Protein AF-0000000080190328 (afdb_homodimer)

Foldseek 3Di:
DDDDDDFAADDDQDPVRHGPDTDTDDDPVRQVVQVHDPPFDWDWDDDVPDIDIHGPPPPPPPPPD/DDDDDDFAADDDQDPVRHGPDTDTDDDPVRQVVQVHDPPFDWDWDDDDPDIDIHGPPPPPPPPPD

pLDDT: mean 87.99, std 17.07, range [31.44, 97.62]

Structure (mmCIF, N/CA/C/O backbone):
data_AF-0000000080190328-model_v1
#
loop_
_entity.id
_entity.type
_entity.pdbx_description
1 polymer 'AbrB/MazE/SpoVT family DNA-binding domain-containing protein'
#
loop_
_atom_site.group_PDB
_atom_site.id
_atom_site.type_symbol
_atom_site.label_atom_id
_atom_site.label_alt_id
_atom_site.label_comp_id
_atom_site.label_asym_id
_atom_site.label_entity_id
_atom_site.label_seq_id
_atom_site.pdbx_PDB_ins_code
_atom_site.Cartn_x
_atom_site.Cartn_y
_atom_site.Cartn_z
_atom_site.occupancy
_atom_site.B_iso_or_equiv
_atom_site.auth_seq_id
_atom_site.auth_comp_id
_atom_site.auth_asym_id
_atom_site.auth_atom_id
_atom_site.pdbx_PDB_model_num
ATOM 1 N N . MET A 1 1 ? 11.797 9.664 -0.079 1 88.94 1 MET A N 1
ATOM 2 C CA . MET A 1 1 ? 11.875 8.945 -1.348 1 88.94 1 MET A CA 1
ATOM 3 C C . MET A 1 1 ? 10.492 8.781 -1.965 1 88.94 1 MET A C 1
ATOM 5 O O . MET A 1 1 ? 9.492 8.727 -1.248 1 88.94 1 MET A O 1
ATOM 9 N N . VAL A 1 2 ? 10.562 8.977 -3.402 1 93.38 2 VAL A N 1
ATOM 10 C CA . VAL A 1 2 ? 9.281 8.844 -4.098 1 93.38 2 VAL A CA 1
ATOM 11 C C . VAL A 1 2 ? 9.445 7.934 -5.312 1 93.38 2 VAL A C 1
ATOM 13 O O . VAL A 1 2 ? 10.43 8.039 -6.047 1 93.38 2 VAL A O 1
ATOM 16 N N . ARG A 1 3 ? 8.492 6.953 -5.406 1 94.12 3 ARG A N 1
ATOM 17 C CA . ARG A 1 3 ? 8.445 6.059 -6.562 1 94.12 3 ARG A CA 1
ATOM 18 C C . ARG A 1 3 ? 7.039 6.016 -7.16 1 94.12 3 ARG A C 1
ATOM 20 O O . ARG A 1 3 ? 6.047 6.074 -6.434 1 94.12 3 ARG A O 1
ATOM 27 N N . LYS A 1 4 ? 7.113 5.965 -8.492 1 94.38 4 LYS A N 1
ATOM 28 C CA . LYS A 1 4 ? 5.824 5.777 -9.156 1 94.38 4 LYS A CA 1
ATOM 29 C C . LYS A 1 4 ? 5.484 4.293 -9.273 1 94.38 4 LYS A C 1
ATOM 31 O O . LYS A 1 4 ? 6.324 3.488 -9.672 1 94.38 4 LYS A O 1
ATOM 36 N N . LYS A 1 5 ? 4.258 3.947 -8.867 1 96.19 5 LYS A N 1
ATOM 37 C CA . LYS A 1 5 ? 3.762 2.578 -8.961 1 96.19 5 LYS A CA 1
ATOM 38 C C . LYS A 1 5 ? 2.34 2.545 -9.508 1 96.19 5 LYS A C 1
ATOM 40 O O . LYS A 1 5 ? 1.708 3.59 -9.68 1 96.19 5 LYS A O 1
ATOM 45 N N . LYS A 1 6 ? 1.876 1.31 -9.836 1 94.38 6 LYS A N 1
ATOM 46 C CA . LYS A 1 6 ? 0.515 1.111 -10.328 1 94.38 6 LYS A CA 1
ATOM 47 C C . LYS A 1 6 ? -0.311 0.29 -9.344 1 94.38 6 LYS A C 1
ATOM 49 O O . LYS A 1 6 ? 0.171 -0.706 -8.797 1 94.38 6 LYS A O 1
ATOM 54 N N . LEU A 1 7 ? -1.55 0.878 -9.133 1 96.62 7 LEU A N 1
ATOM 55 C CA . LEU A 1 7 ? -2.488 0.062 -8.375 1 96.62 7 LEU A CA 1
ATOM 56 C C . LEU A 1 7 ? -2.998 -1.105 -9.211 1 96.62 7 LEU A C 1
ATOM 58 O O . LEU A 1 7 ? -3.816 -0.917 -10.109 1 96.62 7 LEU A O 1
ATOM 62 N N . SER A 1 8 ? -2.598 -2.326 -8.766 1 96.44 8 SER A N 1
ATOM 63 C CA . SER A 1 8 ? -2.965 -3.5 -9.555 1 96.44 8 SER A CA 1
ATOM 64 C C . SER A 1 8 ? -4.086 -4.285 -8.883 1 96.44 8 SER A C 1
ATOM 66 O O . SER A 1 8 ? -4.137 -4.383 -7.656 1 96.44 8 SER A O 1
ATOM 68 N N . PRO A 1 9 ? -4.977 -4.828 -9.773 1 95 9 PRO A N 1
ATOM 69 C CA . PRO A 1 9 ? -6.062 -5.625 -9.203 1 95 9 PRO A CA 1
ATOM 70 C C . PRO A 1 9 ? -5.555 -6.824 -8.398 1 95 9 PRO A C 1
ATOM 72 O O . PRO A 1 9 ? -4.523 -7.41 -8.742 1 95 9 PRO A O 1
ATOM 75 N N . SER A 1 10 ? -6.172 -6.965 -7.32 1 91.06 10 SER A N 1
ATOM 76 C CA . SER A 1 10 ? -5.828 -8.102 -6.473 1 91.06 10 SER A CA 1
ATOM 77 C C . SER A 1 10 ? -7.078 -8.828 -5.988 1 91.06 10 SER A C 1
ATOM 79 O O . SER A 1 10 ? -8.141 -8.219 -5.855 1 91.06 10 SER A O 1
ATOM 81 N N . GLY A 1 11 ? -6.82 -10.094 -5.758 1 87.81 11 GLY A N 1
ATOM 82 C CA . GLY A 1 11 ? -7.938 -10.891 -5.273 1 87.81 11 GLY A CA 1
ATOM 83 C C . GLY A 1 11 ? -8.82 -11.422 -6.387 1 87.81 11 GLY A C 1
ATOM 84 O O . GLY A 1 11 ? -8.398 -11.469 -7.547 1 87.81 11 GLY A O 1
ATOM 85 N N . ALA A 1 12 ? -9.898 -11.93 -5.988 1 86.19 12 ALA A N 1
ATOM 86 C CA . ALA A 1 12 ? -10.828 -12.539 -6.934 1 86.19 12 ALA A CA 1
ATOM 87 C C . ALA A 1 12 ? -11.75 -11.484 -7.547 1 86.19 12 ALA A C 1
ATOM 89 O O . ALA A 1 12 ? -12.023 -10.453 -6.93 1 86.19 12 ALA A O 1
ATOM 90 N N . LYS A 1 13 ? -12.039 -11.789 -8.828 1 90.06 13 LYS A N 1
ATOM 91 C CA . LYS A 1 13 ? -13.016 -10.945 -9.5 1 90.06 13 LYS A CA 1
ATOM 92 C C . LYS A 1 13 ? -14.414 -11.141 -8.906 1 90.06 13 LYS A C 1
ATOM 94 O O . LYS A 1 13 ? -14.82 -12.273 -8.625 1 90.06 13 LYS A O 1
ATOM 99 N N . GLY A 1 14 ? -15.023 -10.031 -8.688 1 88.5 14 GLY A N 1
ATOM 100 C CA . GLY A 1 14 ? -16.375 -10.117 -8.172 1 88.5 14 GLY A CA 1
ATOM 101 C C . GLY A 1 14 ? -17.359 -10.688 -9.172 1 88.5 14 GLY A C 1
ATOM 102 O O . GLY A 1 14 ? -16.984 -11.023 -10.297 1 88.5 14 GLY A O 1
ATOM 103 N N . GLU A 1 15 ? -18.562 -10.875 -8.734 1 90.69 15 GLU A N 1
ATOM 104 C CA . GLU A 1 15 ? -19.641 -11.367 -9.586 1 90.69 15 GLU A CA 1
ATOM 105 C C . GLU A 1 15 ? -19.891 -10.414 -10.75 1 90.69 15 GLU A C 1
ATOM 107 O O . GLU A 1 15 ? -20.359 -10.836 -11.812 1 90.69 15 GLU A O 1
ATOM 112 N N . ASP A 1 16 ? -19.484 -9.18 -10.578 1 90.5 16 ASP A N 1
ATOM 113 C CA . ASP A 1 16 ? -19.672 -8.148 -1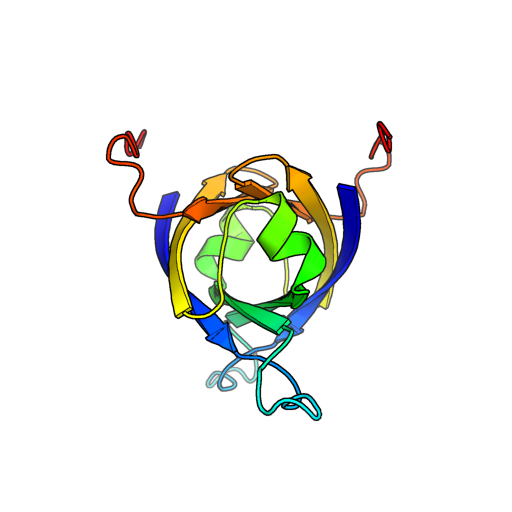1.594 1 90.5 16 ASP A CA 1
ATOM 114 C C . ASP A 1 16 ? -18.516 -8.156 -12.602 1 90.5 16 ASP A C 1
ATOM 116 O O . ASP A 1 16 ? -18.562 -7.43 -13.602 1 90.5 16 ASP A O 1
ATOM 120 N N . GLY A 1 17 ? -17.641 -8.953 -12.312 1 91.81 17 GLY A N 1
ATOM 121 C CA . GLY A 1 17 ? -16.5 -9.062 -13.203 1 91.81 17 GLY A CA 1
ATOM 122 C C . GLY A 1 17 ? -15.422 -8.031 -12.914 1 91.81 17 GLY A C 1
ATOM 123 O O . GLY A 1 17 ? -14.539 -7.801 -13.742 1 91.81 17 GLY A O 1
ATOM 124 N N . GLU A 1 18 ? -15.625 -7.402 -11.781 1 92.69 18 GLU A N 1
ATOM 125 C CA . GLU A 1 18 ? -14.672 -6.355 -11.445 1 92.69 18 GLU A CA 1
ATOM 126 C C . GLU A 1 18 ? -13.852 -6.734 -10.211 1 92.69 18 GLU A C 1
ATOM 128 O O . GLU A 1 18 ? -14.312 -7.5 -9.367 1 92.69 18 GLU A O 1
ATOM 133 N N . TYR A 1 19 ? -12.688 -6.262 -10.227 1 94.69 19 TYR A N 1
ATOM 134 C CA . TYR A 1 19 ? -11.859 -6.434 -9.047 1 94.69 19 TYR A CA 1
ATOM 135 C C . TYR A 1 19 ? -12.227 -5.426 -7.965 1 94.69 19 TYR A C 1
ATOM 137 O O . TYR A 1 19 ? -12.469 -4.25 -8.258 1 94.69 19 TYR A O 1
ATOM 145 N N . HIS A 1 20 ? -12.297 -5.887 -6.727 1 95.81 20 HIS A N 1
ATOM 146 C CA . HIS A 1 20 ? -12.672 -5.008 -5.625 1 95.81 20 HIS A CA 1
ATOM 147 C C . HIS A 1 20 ? -11.484 -4.734 -4.707 1 95.81 20 HIS A C 1
ATOM 149 O O . HIS A 1 20 ? -11.633 -4.098 -3.662 1 95.81 20 HIS A O 1
ATOM 155 N N . ASN A 1 21 ? -10.336 -5.211 -4.98 1 96.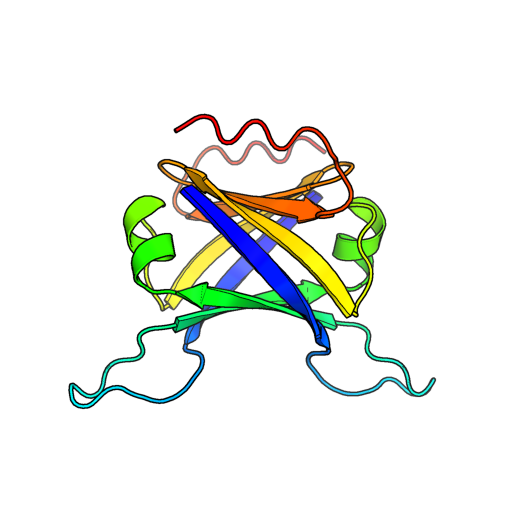44 21 ASN A N 1
ATOM 156 C CA . ASN A 1 21 ? -9.102 -4.988 -4.242 1 96.44 21 ASN A CA 1
ATOM 157 C C . ASN A 1 21 ? -7.941 -4.66 -5.18 1 96.44 21 ASN A C 1
ATOM 159 O O . ASN A 1 21 ? -7.945 -5.066 -6.344 1 96.44 21 ASN A O 1
ATOM 163 N N . ALA A 1 22 ? -7.172 -3.902 -4.711 1 97.31 22 ALA A N 1
ATOM 164 C CA . ALA A 1 22 ? -5.906 -3.617 -5.379 1 97.31 22 ALA A CA 1
ATOM 165 C C . ALA A 1 22 ? -4.73 -3.748 -4.414 1 97.31 22 ALA A C 1
ATOM 167 O O . ALA A 1 22 ? -4.93 -3.859 -3.199 1 97.31 22 ALA A O 1
ATOM 168 N N . HIS A 1 23 ? -3.537 -3.844 -4.969 1 97 23 HIS A N 1
ATOM 169 C CA . HIS A 1 23 ? -2.359 -3.881 -4.109 1 97 23 HIS A CA 1
ATOM 170 C C . HIS A 1 23 ? -1.248 -2.994 -4.66 1 97 23 HIS A C 1
ATOM 172 O O . HIS A 1 23 ? -1.26 -2.635 -5.84 1 97 23 HIS A O 1
ATOM 178 N N . VAL A 1 24 ? -0.429 -2.652 -3.75 1 96.88 24 VAL A N 1
ATOM 179 C CA . VAL A 1 24 ? 0.811 -1.979 -4.121 1 96.88 24 VAL A CA 1
ATOM 180 C C . VAL A 1 24 ? 2.008 -2.791 -3.627 1 96.88 24 VAL A C 1
ATOM 182 O O . VAL A 1 24 ? 2.01 -3.277 -2.494 1 96.88 24 VAL A O 1
ATOM 185 N N . ASN A 1 25 ? 2.896 -2.934 -4.535 1 97.06 25 ASN A N 1
ATOM 186 C CA . ASN A 1 25 ? 4.137 -3.607 -4.172 1 97.06 25 ASN A CA 1
ATOM 187 C C . ASN A 1 25 ? 5.129 -2.645 -3.52 1 97.06 25 ASN A C 1
ATOM 189 O O . ASN A 1 25 ? 5.324 -1.529 -4.008 1 97.06 25 ASN A O 1
ATOM 193 N N . LEU A 1 26 ? 5.746 -3.084 -2.4 1 97.06 26 LEU A N 1
ATOM 194 C CA . LEU A 1 26 ? 6.742 -2.301 -1.677 1 97.06 26 LEU A CA 1
ATOM 195 C C . LEU A 1 26 ? 8.078 -3.029 -1.63 1 97.06 26 LEU A C 1
ATOM 197 O O . LEU A 1 26 ? 8.156 -4.168 -1.159 1 97.06 26 LEU A O 1
ATOM 201 N N . HIS A 1 27 ? 9.031 -2.418 -2.146 1 96.56 27 HIS A N 1
ATOM 202 C CA . HIS A 1 27 ? 10.359 -3.025 -2.168 1 96.56 27 HIS A CA 1
ATOM 203 C C . HIS A 1 27 ? 11 -3 -0.785 1 96.56 27 HIS A C 1
ATOM 205 O O . HIS A 1 27 ? 10.68 -2.139 0.037 1 96.56 27 HIS A O 1
ATOM 211 N N . GLU A 1 28 ? 11.977 -3.828 -0.612 1 94.94 28 GLU A N 1
ATOM 212 C CA . GLU A 1 28 ? 12.648 -3.91 0.681 1 94.94 28 GLU A CA 1
ATOM 213 C C . GLU A 1 28 ? 13.32 -2.588 1.037 1 94.94 28 GLU A C 1
ATOM 215 O O . GLU A 1 28 ? 13.406 -2.223 2.211 1 94.94 28 GLU A O 1
ATOM 220 N N . ASP A 1 29 ? 13.852 -1.831 -0.031 1 95.75 29 ASP A N 1
ATOM 221 C CA . ASP A 1 29 ? 14.477 -0.54 0.224 1 95.75 29 ASP A CA 1
ATOM 222 C C . ASP A 1 29 ? 13.477 0.457 0.799 1 95.75 29 ASP A C 1
ATOM 224 O O . ASP A 1 29 ? 13.805 1.232 1.698 1 95.75 29 ASP A O 1
ATOM 228 N N . GLU A 1 30 ? 12.305 0.415 0.315 1 97.5 30 GLU A N 1
ATOM 229 C CA . GLU A 1 30 ? 11.25 1.29 0.807 1 97.5 30 GLU A CA 1
ATOM 230 C C . GLU A 1 30 ? 10.844 0.921 2.23 1 97.5 30 GLU A C 1
ATOM 232 O O . GLU A 1 30 ? 10.688 1.797 3.084 1 97.5 30 GLU A O 1
ATOM 237 N N . LEU A 1 31 ? 10.75 -0.347 2.475 1 97.12 31 LEU A N 1
ATOM 238 C CA . LEU A 1 31 ? 10.375 -0.825 3.799 1 97.12 31 LEU A CA 1
ATOM 239 C C . LEU A 1 31 ? 11.414 -0.419 4.84 1 97.12 31 LEU A C 1
ATOM 241 O O . LEU A 1 31 ? 11.062 0.038 5.93 1 97.12 31 LEU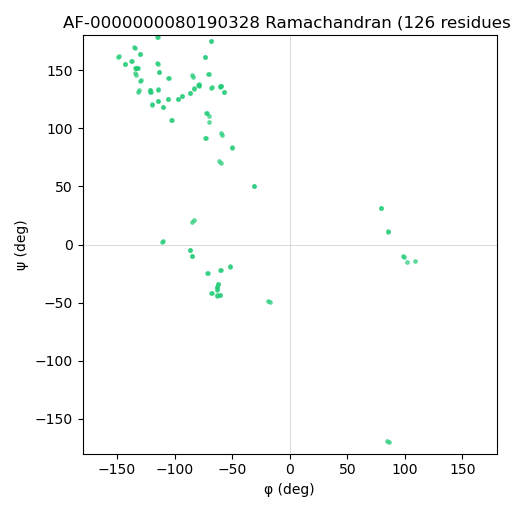 A O 1
ATOM 245 N N . SER A 1 32 ? 12.625 -0.599 4.422 1 96.25 32 SER A N 1
ATOM 246 C CA . SER A 1 32 ? 13.719 -0.272 5.336 1 96.25 32 SER A CA 1
ATOM 247 C C . SER A 1 32 ? 13.688 1.201 5.73 1 96.25 32 SER A C 1
ATOM 249 O O . SER A 1 32 ? 13.867 1.54 6.902 1 96.25 32 SER A O 1
ATOM 251 N N . VAL A 1 33 ? 13.461 2.021 4.785 1 97.12 33 VAL A N 1
ATOM 252 C CA . VAL A 1 33 ? 13.414 3.455 5.051 1 97.12 33 VAL A CA 1
ATOM 253 C C . VAL A 1 33 ? 12.266 3.766 6.008 1 97.12 33 VAL A C 1
ATOM 255 O O . VAL A 1 33 ? 12.422 4.566 6.934 1 97.12 33 VAL A O 1
ATOM 258 N N . ALA A 1 34 ? 11.156 3.133 5.957 1 96.5 34 ALA A N 1
ATOM 259 C CA . ALA A 1 34 ? 9.961 3.391 6.75 1 96.5 34 ALA A CA 1
ATOM 260 C C . ALA A 1 34 ? 10.031 2.689 8.102 1 96.5 34 ALA A C 1
ATOM 262 O O . ALA A 1 34 ? 9.148 2.859 8.945 1 96.5 34 ALA A O 1
ATOM 263 N N . GLY A 1 35 ? 11.047 1.819 8.234 1 95.19 35 GLY A N 1
ATOM 264 C CA . GLY A 1 35 ? 11.148 1.06 9.469 1 95.19 35 GLY A CA 1
ATOM 265 C C . GLY A 1 35 ? 10.195 -0.122 9.523 1 95.19 35 GLY A C 1
ATOM 266 O O . GLY A 1 35 ? 9.703 -0.48 10.594 1 95.19 35 GLY A O 1
ATOM 267 N N . LEU A 1 36 ? 9.883 -0.726 8.375 1 95.75 36 LEU A N 1
ATOM 268 C CA . LEU A 1 36 ? 8.961 -1.85 8.242 1 95.75 36 LEU A CA 1
ATOM 269 C C . LEU A 1 36 ? 9.695 -3.098 7.762 1 95.75 36 LEU A C 1
ATOM 271 O O . LEU A 1 36 ? 10.75 -3 7.137 1 95.75 36 LEU A O 1
ATOM 275 N N . GLU A 1 37 ? 9.117 -4.215 8.07 1 94.5 37 GLU A N 1
ATOM 276 C CA . GLU A 1 37 ? 9.633 -5.504 7.621 1 94.5 37 GLU A CA 1
ATOM 277 C C . GLU A 1 37 ? 8.516 -6.395 7.09 1 94.5 37 GLU A C 1
ATOM 279 O O . GLU A 1 37 ? 7.352 -6.223 7.461 1 94.5 37 GLU A O 1
ATOM 284 N N . ILE A 1 38 ? 8.977 -7.234 6.188 1 95.75 38 ILE A N 1
ATOM 285 C CA . ILE A 1 38 ? 8.023 -8.219 5.699 1 95.75 38 ILE A CA 1
ATOM 286 C C . ILE A 1 38 ? 7.469 -9.023 6.871 1 95.75 38 ILE A C 1
ATOM 288 O O . ILE A 1 38 ? 8.227 -9.492 7.727 1 95.75 38 ILE A O 1
ATOM 292 N N . GLY A 1 39 ? 6.148 -9.133 6.895 1 94.25 39 GLY A N 1
ATOM 293 C CA . GLY A 1 39 ? 5.523 -9.867 7.984 1 94.25 39 GLY A CA 1
ATOM 294 C C . GLY A 1 39 ? 4.992 -8.969 9.086 1 94.25 39 GLY A C 1
ATOM 295 O O . GLY A 1 39 ? 4.242 -9.422 9.953 1 94.25 39 GLY A O 1
ATOM 296 N N . ASP A 1 40 ? 5.301 -7.73 9.062 1 95 40 ASP A N 1
ATOM 297 C CA . ASP A 1 40 ? 4.852 -6.797 10.086 1 95 40 ASP A CA 1
ATOM 298 C C . ASP A 1 40 ? 3.355 -6.523 9.961 1 95 40 ASP A C 1
ATOM 300 O O . ASP A 1 40 ? 2.82 -6.465 8.852 1 95 40 ASP A O 1
ATOM 304 N N . ASP A 1 41 ? 2.795 -6.309 11.133 1 95.69 41 ASP A N 1
ATOM 305 C CA . ASP A 1 41 ? 1.464 -5.711 11.133 1 95.69 41 ASP A CA 1
ATOM 306 C C . ASP A 1 41 ? 1.541 -4.203 10.914 1 95.69 41 ASP A C 1
ATOM 308 O O . ASP A 1 41 ? 2.395 -3.529 11.492 1 95.69 41 ASP A O 1
ATOM 312 N N . VAL A 1 42 ? 0.651 -3.701 10.078 1 96.69 42 VAL A N 1
ATOM 313 C CA . VAL A 1 42 ? 0.67 -2.27 9.789 1 96.69 42 VAL A CA 1
ATOM 314 C C . VAL A 1 42 ? -0.742 -1.701 9.898 1 96.69 42 VAL A C 1
ATOM 316 O O . VAL A 1 42 ? -1.725 -2.416 9.688 1 96.69 42 VAL A O 1
ATOM 319 N N . PHE A 1 43 ? -0.833 -0.434 10.227 1 96.38 43 PHE A N 1
ATOM 320 C CA . PHE A 1 43 ? -2.072 0.329 10.141 1 96.38 43 PHE A CA 1
ATOM 321 C C . PHE A 1 43 ? -2.168 1.053 8.805 1 96.38 43 PHE A C 1
ATOM 323 O O . PHE A 1 43 ? -1.231 1.743 8.398 1 96.38 43 PHE A O 1
ATOM 330 N N . VAL A 1 44 ? -3.238 0.831 8.219 1 97.06 44 VAL A N 1
ATOM 331 C CA . VAL A 1 44 ? -3.561 1.543 6.984 1 97.06 44 VAL A CA 1
ATOM 332 C C . VAL A 1 44 ? -4.566 2.654 7.277 1 97.06 44 VAL A C 1
ATOM 334 O O . VAL A 1 44 ? -5.742 2.381 7.543 1 97.06 44 VAL A O 1
ATOM 337 N N . ARG A 1 45 ? -4.027 3.861 7.23 1 96.25 45 ARG A N 1
ATOM 338 C CA . ARG A 1 45 ? -4.859 5.043 7.445 1 96.25 45 ARG A CA 1
ATOM 339 C C . ARG A 1 45 ? -5.293 5.656 6.117 1 96.25 45 ARG A C 1
ATOM 341 O O . ARG A 1 45 ? -4.461 5.938 5.254 1 96.25 45 ARG A O 1
ATOM 348 N N . VAL A 1 46 ? -6.562 5.766 6.062 1 96.88 46 VAL A N 1
ATOM 349 C CA . VAL A 1 46 ? -7.102 6.277 4.809 1 96.88 46 VAL A CA 1
ATOM 350 C C . VAL A 1 46 ? -7.656 7.684 5.023 1 96.88 46 VAL A C 1
ATOM 352 O O . VAL A 1 46 ? -8.477 7.906 5.918 1 96.88 46 VAL A O 1
ATOM 355 N N . ARG A 1 47 ? -7.059 8.602 4.305 1 94.5 47 ARG A N 1
ATOM 356 C CA . ARG A 1 47 ? -7.523 9.984 4.273 1 94.5 47 ARG A CA 1
ATOM 357 C C . ARG A 1 47 ? -8.023 10.367 2.883 1 94.5 47 ARG A C 1
ATOM 359 O O . ARG A 1 47 ? -7.895 9.586 1.938 1 94.5 47 ARG A O 1
ATOM 366 N N . GLU A 1 48 ? -8.453 11.578 2.914 1 89.5 48 GLU A N 1
ATOM 367 C CA . GLU A 1 48 ? -8.852 12.109 1.611 1 89.5 48 GLU A CA 1
ATOM 368 C C . GLU A 1 48 ? -7.633 12.336 0.718 1 89.5 48 GLU A C 1
ATOM 370 O O . GLU A 1 48 ? -6.668 12.984 1.13 1 89.5 48 GLU A O 1
ATOM 375 N N . ASP A 1 49 ? -7.41 11.586 -0.351 1 90 49 ASP A N 1
ATOM 376 C CA . ASP A 1 49 ? -6.453 11.805 -1.434 1 90 49 ASP A CA 1
ATOM 377 C C . ASP A 1 49 ? -5.223 10.914 -1.271 1 90 49 ASP A C 1
ATOM 379 O O . ASP A 1 49 ? -4.348 10.891 -2.139 1 90 49 ASP A O 1
ATOM 383 N N . LYS A 1 50 ? -5.191 10.352 0.117 1 95.62 50 LYS A N 1
ATOM 384 C CA . LYS A 1 50 ? -3.967 9.578 0.303 1 95.62 50 LYS A CA 1
ATOM 385 C C . LYS A 1 50 ? -4.188 8.414 1.266 1 95.62 50 LYS A C 1
ATOM 387 O O . LYS A 1 50 ? -5.164 8.406 2.02 1 95.62 50 LYS A O 1
ATOM 392 N N . ILE A 1 51 ? -3.369 7.488 1.265 1 97.5 51 ILE A N 1
ATOM 393 C CA . ILE A 1 51 ? -3.312 6.34 2.162 1 97.5 51 ILE A CA 1
ATOM 394 C C . ILE A 1 51 ? -1.963 6.312 2.877 1 97.5 51 ILE A C 1
ATOM 396 O O . ILE A 1 51 ? -0.914 6.438 2.242 1 97.5 51 ILE A O 1
ATOM 400 N N . ILE A 1 52 ? -1.997 6.156 4.191 1 97 52 ILE A N 1
ATOM 401 C CA . ILE A 1 52 ? -0.784 6.129 5 1 97 52 ILE A CA 1
ATOM 402 C C . ILE A 1 52 ? -0.61 4.746 5.625 1 97 52 ILE A C 1
ATOM 404 O O . ILE A 1 52 ? -1.53 4.227 6.262 1 97 52 ILE A O 1
ATOM 408 N N . ILE A 1 53 ? 0.509 4.141 5.363 1 97.06 53 ILE A N 1
ATOM 409 C CA . ILE A 1 53 ? 0.865 2.85 5.938 1 97.06 53 ILE A CA 1
ATOM 410 C C . ILE A 1 53 ? 1.923 3.041 7.023 1 97.06 53 ILE A C 1
ATOM 412 O O . ILE A 1 53 ? 2.99 3.605 6.766 1 97.06 53 ILE A O 1
ATOM 416 N N . GLN A 1 54 ? 1.646 2.539 8.242 1 96.19 54 GLN A N 1
ATOM 417 C CA . GLN A 1 54 ? 2.576 2.664 9.352 1 96.19 54 GLN A CA 1
ATOM 418 C C . GLN A 1 54 ? 2.566 1.409 10.227 1 96.19 54 GLN A C 1
ATOM 420 O O . GLN A 1 54 ? 1.594 0.652 10.219 1 96.19 54 GLN A O 1
ATOM 425 N N . ARG A 1 55 ? 3.715 1.204 10.93 1 94.44 55 ARG A N 1
ATOM 426 C CA . ARG A 1 55 ? 3.793 0.045 11.812 1 94.44 55 ARG A CA 1
ATOM 427 C C . ARG A 1 55 ? 2.719 0.106 12.891 1 94.44 55 ARG A C 1
ATOM 429 O O . ARG A 1 55 ? 2.453 1.172 13.453 1 94.44 55 ARG A O 1
ATOM 436 N N . ALA A 1 56 ? 2.014 -1.044 13.164 1 91.88 56 ALA A N 1
ATOM 437 C CA . ALA A 1 56 ? 0.943 -1.098 14.156 1 91.88 56 ALA A CA 1
ATOM 438 C C . ALA A 1 56 ? 1.502 -1.004 15.57 1 91.88 56 ALA A C 1
ATOM 440 O O . ALA A 1 56 ? 0.756 -0.769 16.531 1 91.88 56 ALA A O 1
ATOM 441 N N . ASP A 1 57 ? 2.645 -1.302 15.992 1 71 57 ASP A N 1
ATOM 442 C CA . ASP A 1 57 ? 3.143 -1.217 17.359 1 71 57 ASP A CA 1
ATOM 443 C C . ASP A 1 57 ? 2.889 0.168 17.953 1 71 57 ASP A C 1
ATOM 445 O O . ASP A 1 57 ? 3.127 0.394 19.141 1 71 57 ASP A O 1
ATOM 449 N N . THR A 1 58 ? 2.639 1.148 17.016 1 53.5 58 THR A N 1
ATOM 450 C CA . THR A 1 58 ? 2.561 2.455 17.672 1 53.5 58 THR A CA 1
ATOM 451 C C . THR A 1 58 ? 1.262 2.596 18.453 1 53.5 58 THR A C 1
ATOM 453 O O . THR A 1 58 ? 0.176 2.377 17.906 1 53.5 58 THR A O 1
ATOM 456 N N . GLU A 1 59 ? 1.291 2.236 19.688 1 49.94 59 GLU A N 1
ATOM 457 C CA . GLU A 1 59 ? 0.248 2.385 20.703 1 49.94 59 GLU A CA 1
ATOM 458 C C . GLU A 1 59 ? -0.798 3.408 20.266 1 49.94 59 GLU A C 1
ATOM 460 O O . GLU A 1 59 ? -1.971 3.295 20.625 1 49.94 59 GLU A O 1
ATOM 465 N N . ASN A 1 60 ? -0.392 4.562 19.844 1 47.75 60 ASN A N 1
ATOM 466 C CA . ASN A 1 60 ? -1.197 5.777 19.859 1 47.75 60 ASN A CA 1
ATOM 467 C C . ASN A 1 60 ? -2.086 5.875 18.625 1 47.75 60 ASN A C 1
ATOM 469 O O . ASN A 1 60 ? -1.938 6.793 17.812 1 47.75 60 ASN A O 1
ATOM 473 N N . VAL A 1 61 ? -2.354 4.871 17.938 1 49.53 61 VAL A N 1
ATOM 474 C CA . VAL A 1 61 ? -3.227 5.172 16.812 1 49.53 61 VAL A CA 1
ATOM 475 C C . VAL A 1 61 ? -4.559 5.719 17.312 1 49.53 61 VAL A C 1
ATOM 477 O O . VAL A 1 61 ? -5.344 4.988 17.922 1 49.53 61 VAL A O 1
ATOM 480 N N . GLU A 1 62 ? -4.543 6.898 17.797 1 43.31 62 GLU A N 1
ATOM 481 C CA . GLU A 1 62 ? -5.812 7.547 18.125 1 43.31 62 GLU A CA 1
ATOM 482 C C . GLU A 1 62 ? -6.789 7.457 16.953 1 43.31 62 GLU A C 1
ATOM 484 O O . GLU A 1 62 ? -6.465 7.844 15.828 1 43.31 62 GLU A O 1
ATOM 489 N N . HIS A 1 63 ? -7.527 6.316 16.797 1 40.22 63 HIS A N 1
ATOM 490 C CA . HIS A 1 63 ? -8.688 6.176 15.922 1 40.22 63 HIS A CA 1
ATOM 491 C C . HIS A 1 63 ? -9.438 7.496 15.789 1 40.22 63 HIS A C 1
ATOM 493 O O . HIS A 1 63 ? -10.211 7.867 16.672 1 40.22 63 HIS A O 1
ATOM 499 N N . ASP A 1 64 ? -8.766 8.539 15.492 1 36.22 64 ASP A N 1
ATOM 500 C CA . ASP A 1 64 ? -9.75 9.609 15.391 1 36.22 64 ASP A CA 1
ATOM 501 C C . ASP A 1 64 ? -10.805 9.289 14.336 1 36.22 64 ASP A C 1
ATOM 503 O O . ASP A 1 64 ? -10.484 9.125 13.164 1 36.22 64 ASP A O 1
ATOM 507 N N . PHE A 1 65 ? -11.906 8.727 14.711 1 31.44 65 PHE A N 1
ATOM 508 C CA . PHE A 1 65 ? -13.18 8.617 14.023 1 31.44 65 PHE A CA 1
ATOM 509 C C . PHE A 1 65 ? -13.539 9.922 13.336 1 31.44 65 PHE A C 1
ATOM 511 O O . PHE A 1 65 ? -13.141 11 13.781 1 31.44 65 PHE A O 1
ATOM 518 N N . MET B 1 1 ? -10.164 6.824 8.188 1 88.88 1 MET B N 1
ATOM 519 C CA . MET B 1 1 ? -10.352 5.395 8.422 1 88.88 1 MET B CA 1
ATOM 520 C C . MET B 1 1 ? -9.016 4.688 8.602 1 88.88 1 MET B C 1
ATOM 522 O O . MET B 1 1 ? -7.996 5.137 8.086 1 88.88 1 MET B O 1
ATOM 526 N N . VAL B 1 2 ? -9.125 3.668 9.664 1 93.62 2 VAL B N 1
ATOM 527 C CA . VAL B 1 2 ? -7.891 2.928 9.93 1 93.62 2 VAL B CA 1
ATOM 528 C C . VAL B 1 2 ? -8.188 1.43 9.953 1 93.62 2 VAL B C 1
ATOM 530 O O . VAL B 1 2 ? -9.188 0.997 10.523 1 93.62 2 VAL B O 1
ATOM 533 N N . ARG B 1 3 ? -7.316 0.656 9.219 1 94.31 3 ARG B N 1
ATOM 534 C CA . ARG B 1 3 ? -7.395 -0.801 9.219 1 94.31 3 ARG B CA 1
ATOM 535 C C . ARG B 1 3 ? -6.023 -1.421 9.484 1 94.31 3 ARG B C 1
ATOM 537 O O . ARG B 1 3 ? -5.004 -0.903 9.023 1 94.31 3 ARG B O 1
ATOM 544 N N . LYS B 1 4 ? -6.145 -2.492 10.273 1 94.31 4 LYS B N 1
ATOM 545 C CA . LYS B 1 4 ? -4.902 -3.236 10.477 1 94.31 4 LYS B CA 1
ATOM 546 C C . LYS B 1 4 ? -4.695 -4.266 9.367 1 94.31 4 LYS B C 1
ATOM 548 O O . LYS B 1 4 ? -5.621 -5 9.016 1 94.31 4 LYS B O 1
ATOM 553 N N . LYS B 1 5 ? -3.508 -4.262 8.781 1 96.12 5 LYS B N 1
ATOM 554 C CA . LYS B 1 5 ? -3.141 -5.211 7.734 1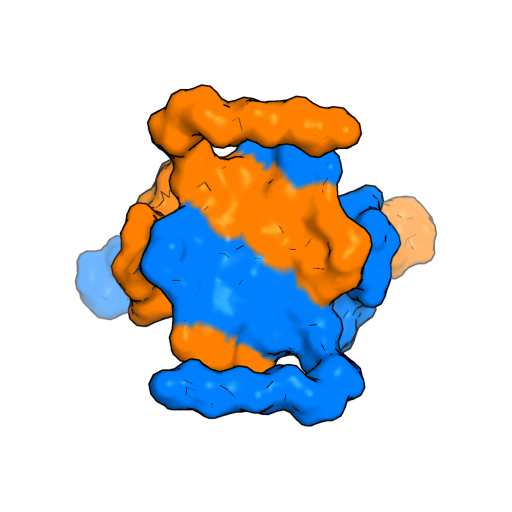 96.12 5 LYS B CA 1
ATOM 555 C C . LYS B 1 5 ? -1.751 -5.793 7.98 1 96.12 5 LYS B C 1
ATOM 557 O O . LYS B 1 5 ? -1.034 -5.34 8.875 1 96.12 5 LYS B O 1
ATOM 562 N N . LYS B 1 6 ? -1.416 -6.824 7.211 1 94.06 6 LYS B N 1
ATOM 563 C CA . LYS B 1 6 ? -0.099 -7.449 7.289 1 94.06 6 LYS B CA 1
ATOM 564 C C . LYS B 1 6 ? 0.682 -7.25 5.996 1 94.06 6 LYS B C 1
ATOM 566 O O . LYS B 1 6 ? 0.129 -7.395 4.902 1 94.06 6 LYS B O 1
ATOM 571 N N . LEU B 1 7 ? 1.981 -6.852 6.262 1 96.56 7 LEU B N 1
ATOM 572 C CA . LEU B 1 7 ? 2.867 -6.836 5.105 1 96.56 7 LEU B CA 1
ATOM 573 C C . LEU B 1 7 ? 3.227 -8.25 4.672 1 96.56 7 LEU B C 1
ATOM 575 O O . LEU B 1 7 ? 4.02 -8.93 5.336 1 96.56 7 LEU B O 1
ATOM 579 N N . SER B 1 8 ? 2.738 -8.609 3.461 1 96.31 8 SER B N 1
ATOM 580 C CA . SER B 1 8 ? 2.959 -9.977 2.996 1 96.31 8 SER B CA 1
ATOM 581 C C . SER B 1 8 ? 4.035 -10.023 1.918 1 96.31 8 SER B C 1
ATOM 583 O O . SER B 1 8 ? 4.129 -9.125 1.086 1 96.31 8 SER B O 1
ATOM 585 N N . PRO B 1 9 ? 4.816 -11.117 1.986 1 94.94 9 PRO B N 1
ATOM 586 C CA . PRO B 1 9 ? 5.852 -11.25 0.958 1 94.94 9 PRO B CA 1
ATOM 587 C C . PRO B 1 9 ? 5.273 -11.312 -0.455 1 94.94 9 PRO B C 1
ATOM 589 O O . PRO B 1 9 ? 4.184 -11.844 -0.658 1 94.94 9 PRO B O 1
ATOM 592 N N . SER B 1 10 ? 5.934 -10.602 -1.255 1 91 10 SER B N 1
ATOM 593 C CA . SER B 1 10 ? 5.523 -10.602 -2.654 1 91 10 SER B CA 1
ATOM 594 C C . SER B 1 10 ? 6.723 -10.773 -3.582 1 91 10 SER B C 1
ATOM 596 O O . SER B 1 10 ? 7.84 -10.391 -3.236 1 91 10 SER B O 1
ATOM 598 N N . GLY B 1 11 ? 6.367 -11.359 -4.719 1 87.94 11 GLY B N 1
ATOM 599 C CA . GLY B 1 11 ? 7.43 -11.555 -5.695 1 87.94 11 GLY B CA 1
ATOM 600 C C . GLY B 1 11 ? 8.211 -12.836 -5.477 1 87.94 11 GLY B C 1
ATOM 601 O O . GLY B 1 11 ? 7.746 -13.75 -4.789 1 87.94 11 GLY B O 1
ATOM 602 N N . ALA B 1 12 ? 9.258 -12.906 -6.191 1 86.44 12 ALA B N 1
ATOM 603 C CA . ALA B 1 12 ? 10.094 -14.102 -6.137 1 86.44 12 ALA B CA 1
ATOM 604 C C . ALA B 1 12 ? 11.07 -14.031 -4.969 1 86.44 12 ALA B C 1
ATOM 606 O O . ALA B 1 12 ? 11.469 -12.945 -4.551 1 86.44 12 ALA B O 1
ATOM 607 N N . LYS B 1 13 ? 11.266 -15.25 -4.418 1 90.06 13 LYS B N 1
ATOM 608 C CA . LYS B 1 13 ? 12.289 -15.352 -3.383 1 90.06 13 LYS B CA 1
ATOM 609 C C . LYS B 1 13 ? 13.68 -15.133 -3.963 1 90.06 13 LYS B C 1
ATOM 611 O O . LYS B 1 13 ? 13.992 -15.633 -5.047 1 90.06 13 LYS B O 1
ATOM 616 N N . GLY B 1 14 ? 14.398 -14.359 -3.242 1 88.75 14 GLY B N 1
ATOM 617 C CA . GLY B 1 14 ? 15.766 -14.125 -3.682 1 88.75 14 GLY B CA 1
ATOM 618 C C . GLY B 1 14 ? 16.656 -15.359 -3.561 1 88.75 14 GLY B C 1
ATOM 619 O O . GLY B 1 14 ? 16.188 -16.422 -3.125 1 88.75 14 GLY B O 1
ATOM 620 N N . GLU B 1 15 ? 17.844 -15.242 -4.031 1 90.56 15 GLU B N 1
ATOM 621 C CA . GLU B 1 15 ? 18.828 -16.312 -3.938 1 90.56 15 GLU B CA 1
ATOM 622 C C . GLU B 1 15 ? 19.109 -16.672 -2.484 1 90.56 15 GLU B C 1
ATOM 624 O O . GLU B 1 15 ? 19.5 -17.812 -2.189 1 90.56 15 GLU B O 1
ATOM 629 N N . ASP B 1 16 ? 18.812 -15.742 -1.607 1 90.38 16 ASP B N 1
ATOM 630 C CA . ASP B 1 16 ? 19.031 -15.938 -0.177 1 90.38 16 ASP B CA 1
ATOM 631 C C . ASP B 1 16 ? 17.828 -16.625 0.473 1 90.38 16 ASP B C 1
ATOM 633 O O . ASP B 1 16 ? 17.875 -16.984 1.652 1 90.38 16 ASP B O 1
ATOM 637 N N . GLY B 1 17 ? 16.922 -16.781 -0.273 1 91.69 17 GLY B N 1
ATOM 638 C CA . GLY B 1 17 ? 15.734 -17.453 0.236 1 91.69 17 GLY B CA 1
ATOM 639 C C . GLY B 1 17 ? 14.773 -16.5 0.922 1 91.69 17 GLY B C 1
ATOM 640 O O . GLY B 1 17 ? 13.867 -16.938 1.637 1 91.69 17 GLY B O 1
ATOM 641 N N . GLU B 1 18 ? 15.094 -15.234 0.708 1 92.5 18 GLU B N 1
ATOM 642 C CA . GLU B 1 18 ? 14.25 -14.242 1.364 1 92.5 18 GLU B CA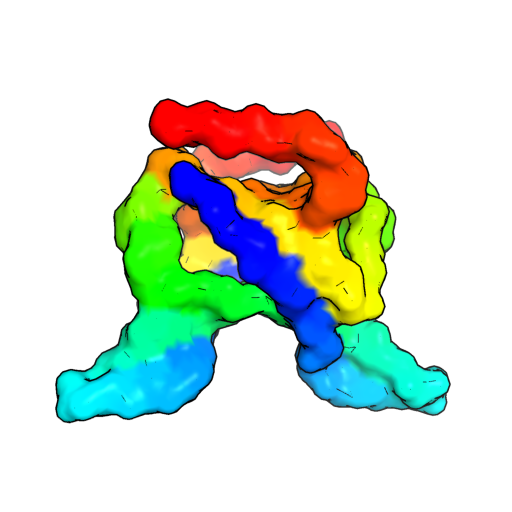 1
ATOM 643 C C . GLU B 1 18 ? 13.461 -13.422 0.344 1 92.5 18 GLU B C 1
ATOM 645 O O . GLU B 1 18 ? 13.906 -13.258 -0.795 1 92.5 18 GLU B O 1
ATOM 650 N N . TYR B 1 19 ? 12.352 -13.047 0.771 1 94.69 19 TYR B N 1
ATOM 651 C CA . TYR B 1 19 ? 11.562 -12.141 -0.061 1 94.69 19 TYR B CA 1
ATOM 652 C C . TYR B 1 19 ? 12.07 -10.711 0.058 1 94.69 19 TYR B C 1
ATOM 654 O O . TYR B 1 19 ? 12.398 -10.25 1.154 1 94.69 19 TYR B O 1
ATOM 662 N N . HIS B 1 20 ? 12.125 -10.023 -1.072 1 95.81 20 HIS B N 1
ATOM 663 C CA . HIS B 1 20 ? 12.633 -8.656 -1.074 1 95.81 20 HIS B CA 1
ATOM 664 C C . HIS B 1 20 ? 11.516 -7.656 -1.355 1 95.81 20 HIS B C 1
ATOM 666 O O . HIS B 1 20 ? 11.766 -6.457 -1.492 1 95.81 20 HIS B O 1
ATOM 672 N N . ASN B 1 21 ? 10.328 -8.07 -1.502 1 96.5 21 ASN B N 1
ATOM 673 C CA . ASN B 1 21 ? 9.148 -7.234 -1.716 1 96.5 21 ASN B CA 1
ATOM 674 C C . ASN B 1 21 ? 7.984 -7.668 -0.827 1 96.5 21 ASN B C 1
ATOM 676 O O . ASN B 1 21 ? 7.898 -8.836 -0.435 1 96.5 21 ASN B O 1
ATOM 680 N N . ALA B 1 22 ? 7.301 -6.758 -0.494 1 97.25 22 ALA B N 1
ATOM 681 C CA . ALA B 1 22 ? 6.035 -7 0.197 1 97.25 22 ALA B CA 1
ATOM 682 C C . ALA B 1 22 ? 4.898 -6.215 -0.453 1 97.25 22 ALA B C 1
ATOM 684 O O . ALA B 1 22 ? 5.137 -5.359 -1.309 1 97.25 22 ALA B O 1
ATOM 685 N N . HIS B 1 23 ? 3.693 -6.602 -0.122 1 97.06 23 HIS B N 1
ATOM 686 C CA . HIS B 1 23 ? 2.555 -5.848 -0.633 1 97.06 23 HIS B CA 1
ATOM 687 C C . HIS B 1 23 ? 1.497 -5.645 0.448 1 97.06 23 HIS B C 1
ATOM 689 O O . HIS B 1 23 ? 1.493 -6.352 1.458 1 97.06 23 HIS B O 1
ATOM 695 N N . VAL B 1 24 ? 0.733 -4.641 0.197 1 96.81 24 VAL B N 1
ATOM 696 C CA . VAL B 1 24 ? -0.46 -4.418 1.008 1 96.81 24 VAL B CA 1
ATOM 697 C C . VAL B 1 24 ? -1.699 -4.422 0.115 1 96.81 24 VAL B C 1
ATOM 699 O O . VAL B 1 24 ? -1.697 -3.818 -0.96 1 96.81 24 VAL B O 1
ATOM 702 N N . ASN B 1 25 ? -2.639 -5.152 0.588 1 96.88 25 ASN B N 1
ATOM 703 C CA . ASN B 1 25 ? -3.922 -5.16 -0.11 1 96.88 25 ASN B CA 1
ATOM 704 C C . ASN B 1 25 ? -4.793 -3.979 0.305 1 96.88 25 ASN B C 1
ATOM 706 O O . ASN B 1 25 ? -4.918 -3.682 1.494 1 96.88 25 ASN B O 1
ATOM 710 N N . LEU B 1 26 ? -5.402 -3.305 -0.702 1 96.94 26 LEU B N 1
ATOM 711 C CA . LEU B 1 26 ? -6.289 -2.168 -0.476 1 96.94 26 LEU B CA 1
ATOM 712 C C . LEU B 1 26 ? -7.688 -2.451 -1.019 1 96.94 26 LEU B C 1
ATOM 714 O O . LEU B 1 26 ? -7.844 -2.76 -2.201 1 96.94 26 LEU B O 1
ATOM 718 N N . HIS B 1 27 ? -8.609 -2.406 -0.176 1 96.5 27 HIS B N 1
ATOM 719 C CA . HIS B 1 27 ? -9.984 -2.67 -0.588 1 96.5 27 HIS B CA 1
ATOM 720 C C . HIS B 1 27 ? -10.555 -1.497 -1.379 1 96.5 27 HIS B C 1
ATOM 722 O O . HIS B 1 27 ? -10.117 -0.357 -1.209 1 96.5 27 HIS B O 1
ATOM 728 N N . GLU B 1 28 ? -11.594 -1.782 -2.096 1 95 28 GLU B N 1
ATOM 729 C CA . GLU B 1 28 ? -12.211 -0.748 -2.924 1 95 28 GLU B CA 1
ATOM 730 C C . GLU B 1 28 ? -12.742 0.399 -2.068 1 95 28 GLU B C 1
ATOM 732 O O . GLU B 1 28 ? -12.742 1.554 -2.502 1 95 28 GLU B O 1
ATOM 737 N N . ASP B 1 29 ? -13.25 0.082 -0.804 1 96 29 ASP B N 1
ATOM 738 C CA . ASP B 1 29 ? -13.75 1.13 0.083 1 96 29 ASP B CA 1
ATOM 739 C C . ASP B 1 29 ? -12.625 2.094 0.473 1 96 29 ASP B C 1
ATOM 741 O O . ASP B 1 29 ? -12.844 3.305 0.542 1 96 29 ASP B O 1
ATOM 745 N N . GLU B 1 30 ? -11.477 1.572 0.699 1 97.62 30 GLU B N 1
ATOM 746 C CA . GLU B 1 30 ? -10.32 2.393 1.041 1 97.62 30 GLU B CA 1
ATOM 747 C C . GLU B 1 30 ? -9.883 3.252 -0.142 1 97.62 30 GLU B C 1
ATOM 749 O O . GLU B 1 30 ? -9.602 4.441 0.017 1 97.62 30 GLU B O 1
ATOM 754 N N . LEU B 1 31 ? -9.891 2.652 -1.303 1 97.19 31 LEU B N 1
ATOM 755 C CA . LEU B 1 31 ? -9.5 3.369 -2.512 1 97.19 31 LEU B CA 1
ATOM 756 C C . LEU B 1 31 ? -10.453 4.531 -2.785 1 97.19 31 LEU B C 1
ATOM 758 O O . LEU B 1 31 ? -10.008 5.637 -3.107 1 97.19 31 LEU B O 1
ATOM 762 N N . SER B 1 32 ? -11.703 4.203 -2.621 1 96.38 32 SER B N 1
ATOM 763 C CA . SER B 1 32 ? -12.719 5.219 -2.883 1 96.38 32 SER B CA 1
ATOM 764 C C . SER B 1 32 ? -12.539 6.426 -1.965 1 96.38 32 SER B C 1
ATOM 766 O O . SER B 1 32 ? -12.633 7.57 -2.412 1 96.38 32 SER B O 1
ATOM 768 N N . VAL B 1 33 ? -12.281 6.16 -0.742 1 97.12 33 VAL B N 1
ATOM 769 C CA . VAL B 1 33 ? -12.094 7.238 0.222 1 97.12 33 VAL B CA 1
ATOM 770 C C . VAL B 1 33 ? -10.883 8.078 -0.169 1 97.12 33 VAL B C 1
ATOM 772 O O . VAL B 1 33 ? -10.922 9.312 -0.099 1 97.12 33 VAL B O 1
ATOM 775 N N . ALA B 1 34 ? -9.828 7.555 -0.692 1 96.56 34 ALA B N 1
ATOM 776 C CA . ALA B 1 34 ? -8.578 8.227 -1.027 1 96.56 34 ALA B CA 1
ATOM 777 C C . ALA B 1 34 ? -8.656 8.867 -2.41 1 96.56 34 ALA B C 1
ATOM 779 O O . ALA B 1 34 ? -7.723 9.555 -2.834 1 96.56 34 ALA B O 1
ATOM 780 N N . GLY B 1 35 ? -9.734 8.539 -3.123 1 95.19 35 GLY B N 1
ATOM 781 C CA . GLY B 1 35 ? -9.852 9.062 -4.477 1 95.19 35 GLY B CA 1
ATOM 782 C C . GLY B 1 35 ? -9.008 8.297 -5.48 1 95.19 35 GLY B C 1
ATOM 783 O O . GLY B 1 35 ? -8.5 8.883 -6.441 1 95.19 35 GLY B O 1
ATOM 784 N N . LEU B 1 36 ? -8.797 6.984 -5.262 1 95.81 36 LEU B N 1
ATOM 785 C CA . LEU B 1 36 ? -7.988 6.117 -6.109 1 95.81 36 LEU B CA 1
ATOM 786 C C . LEU B 1 36 ? -8.852 5.047 -6.77 1 95.81 36 LEU B C 1
ATOM 788 O O . LEU B 1 36 ? -9.922 4.703 -6.262 1 95.81 36 LEU B O 1
ATOM 792 N N . GLU B 1 37 ? -8.367 4.574 -7.871 1 94.5 37 GLU B N 1
ATOM 793 C CA . GLU B 1 37 ? -9.016 3.482 -8.594 1 94.5 37 GLU B CA 1
ATOM 794 C C . GLU B 1 37 ? -8.008 2.418 -9.016 1 94.5 37 GLU B C 1
ATOM 796 O O . GLU B 1 37 ? -6.812 2.705 -9.148 1 94.5 37 GLU B O 1
ATOM 801 N N . ILE B 1 38 ? -8.578 1.222 -9.102 1 95.88 38 ILE B N 1
ATOM 802 C CA . ILE B 1 38 ? -7.734 0.149 -9.609 1 95.88 38 ILE B CA 1
ATOM 803 C C . ILE B 1 38 ? -7.195 0.53 -10.992 1 95.88 38 ILE B C 1
ATOM 805 O O . ILE B 1 38 ? -7.949 0.981 -11.852 1 95.88 38 ILE B O 1
ATOM 809 N N . GLY B 1 39 ? -5.898 0.366 -11.156 1 94.44 39 GLY B N 1
ATOM 810 C CA . GLY B 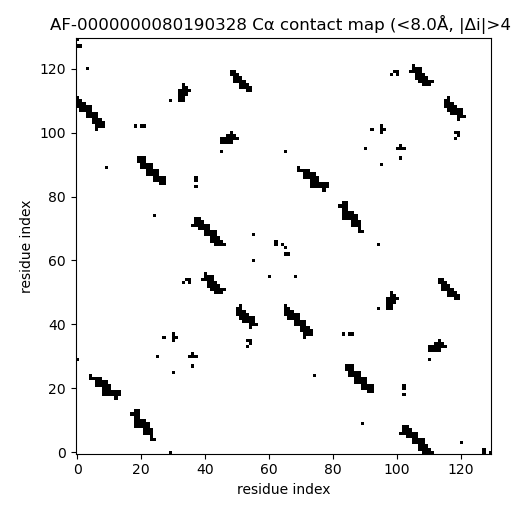1 39 ? -5.285 0.715 -12.43 1 94.44 39 GLY B CA 1
ATOM 811 C C . GLY B 1 39 ? -4.613 2.076 -12.414 1 94.44 39 GLY B C 1
ATOM 812 O O . GLY B 1 39 ? -3.861 2.412 -13.328 1 94.44 39 GLY B O 1
ATOM 813 N N . ASP B 1 40 ? -4.828 2.848 -11.406 1 95 40 ASP B N 1
ATOM 814 C CA . ASP B 1 40 ? -4.242 4.184 -11.32 1 95 40 ASP B CA 1
ATOM 815 C C . ASP B 1 40 ? -2.734 4.109 -11.094 1 95 40 ASP B C 1
ATOM 817 O O . ASP B 1 40 ? -2.248 3.219 -10.391 1 95 40 ASP B O 1
ATOM 821 N N . ASP B 1 41 ? -2.088 5.105 -11.68 1 95.69 41 ASP B N 1
ATOM 822 C CA . ASP B 1 41 ? -0.711 5.348 -11.266 1 95.69 41 ASP B CA 1
ATOM 823 C C . ASP B 1 41 ? -0.663 6.102 -9.938 1 95.69 41 ASP B C 1
ATOM 825 O O . ASP B 1 41 ? -1.42 7.055 -9.727 1 95.69 41 ASP B O 1
ATOM 829 N N . VAL B 1 42 ? 0.221 5.668 -9.062 1 96.62 42 VAL B N 1
ATOM 830 C CA . VAL B 1 42 ? 0.314 6.312 -7.754 1 96.62 42 VAL B CA 1
ATOM 831 C C . VAL B 1 42 ? 1.775 6.621 -7.434 1 96.62 42 VAL B C 1
ATOM 833 O O . VAL B 1 42 ? 2.682 5.934 -7.914 1 96.62 42 VAL B O 1
ATOM 836 N N . PHE B 1 43 ? 1.98 7.66 -6.637 1 96.31 43 PHE B N 1
ATOM 837 C CA . PHE B 1 43 ? 3.277 7.945 -6.031 1 96.31 43 PHE B CA 1
ATOM 838 C C . PHE B 1 43 ? 3.375 7.328 -4.645 1 96.31 43 PHE B C 1
ATOM 840 O O . PHE B 1 43 ? 2.484 7.512 -3.811 1 96.31 43 PHE B O 1
ATOM 847 N N . VAL B 1 44 ? 4.391 6.637 -4.504 1 97.06 44 VAL B N 1
ATOM 848 C CA . VAL B 1 44 ? 4.715 6.07 -3.199 1 97.06 44 VAL B CA 1
ATOM 849 C C . VAL B 1 44 ? 5.828 6.883 -2.545 1 97.06 44 VAL B C 1
ATOM 851 O O . VAL B 1 44 ? 6.988 6.816 -2.965 1 97.06 44 VAL B O 1
ATOM 854 N N . ARG B 1 45 ? 5.398 7.629 -1.533 1 96.12 45 ARG B N 1
ATOM 855 C CA . ARG B 1 45 ? 6.34 8.445 -0.77 1 96.12 45 ARG B CA 1
ATOM 856 C C . ARG B 1 45 ? 6.773 7.73 0.507 1 96.12 45 ARG B C 1
ATOM 858 O O . ARG B 1 45 ? 5.93 7.305 1.301 1 96.12 45 ARG B O 1
ATOM 865 N N . VAL B 1 46 ? 8.047 7.637 0.579 1 96.88 46 VAL B N 1
ATOM 866 C CA . VAL B 1 46 ? 8.57 6.91 1.729 1 96.88 46 VAL B CA 1
ATOM 867 C C . VAL B 1 46 ? 9.266 7.883 2.682 1 96.88 46 VAL B C 1
ATOM 869 O O . VAL B 1 46 ? 10.141 8.648 2.268 1 96.88 46 VAL B O 1
ATOM 872 N N . ARG B 1 47 ? 8.711 7.934 3.895 1 94.62 47 ARG B N 1
ATOM 873 C CA . ARG B 1 47 ? 9.297 8.711 4.98 1 94.62 47 ARG B CA 1
ATOM 874 C C . ARG B 1 47 ? 9.773 7.805 6.109 1 94.62 47 ARG B C 1
ATOM 876 O O . ARG B 1 47 ? 9.539 6.594 6.082 1 94.62 47 ARG B O 1
ATOM 883 N N . GLU B 1 48 ? 10.312 8.547 7.02 1 88.56 48 GLU B N 1
ATOM 884 C CA . GLU B 1 48 ? 10.711 7.812 8.219 1 88.56 48 GLU B CA 1
ATOM 885 C C . GLU 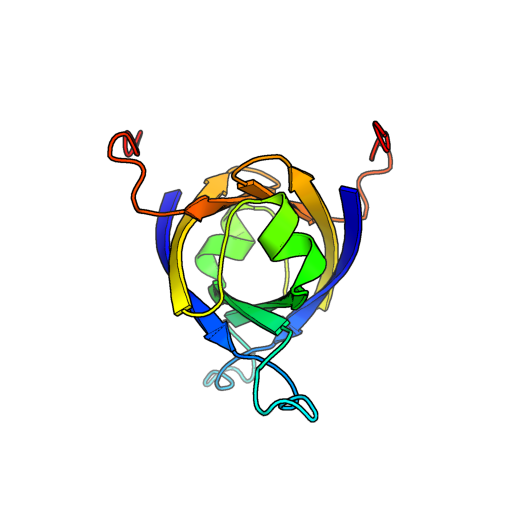B 1 48 ? 9.5 7.352 9.016 1 88.56 48 GLU B C 1
ATOM 887 O O . GLU B 1 48 ? 8.633 8.156 9.352 1 88.56 48 GLU B O 1
ATOM 892 N N . ASP B 1 49 ? 9.086 6.09 9.031 1 89.88 49 ASP B N 1
ATOM 893 C CA . ASP B 1 49 ? 8.117 5.457 9.914 1 89.88 49 ASP B CA 1
ATOM 894 C C . ASP B 1 49 ? 6.82 5.141 9.172 1 89.88 49 ASP B C 1
ATOM 896 O O . ASP B 1 49 ? 5.918 4.512 9.727 1 89.88 49 ASP B O 1
ATOM 900 N N . LYS B 1 50 ? 6.816 5.883 7.887 1 95.69 50 LYS B N 1
ATOM 901 C CA . LYS B 1 50 ? 5.539 5.664 7.219 1 95.69 50 LYS B CA 1
ATOM 902 C C . LYS B 1 50 ? 5.695 5.699 5.699 1 95.69 50 LYS B C 1
ATOM 904 O O . LYS B 1 50 ? 6.699 6.199 5.188 1 95.69 50 LYS B O 1
ATOM 909 N N . ILE B 1 51 ? 4.82 5.199 5.02 1 97.44 51 ILE B N 1
ATOM 910 C CA . ILE B 1 51 ? 4.699 5.219 3.566 1 97.44 51 ILE B CA 1
ATOM 911 C C . ILE B 1 51 ? 3.383 5.883 3.168 1 97.44 51 ILE B C 1
ATOM 913 O O . ILE B 1 51 ? 2.324 5.555 3.707 1 97.44 51 ILE B O 1
ATOM 917 N N . ILE B 1 52 ? 3.443 6.824 2.23 1 96.94 52 ILE B N 1
ATOM 918 C CA . ILE B 1 52 ? 2.268 7.551 1.765 1 96.94 52 ILE B CA 1
ATOM 919 C C . ILE B 1 52 ? 2 7.219 0.299 1 96.94 52 ILE B C 1
ATOM 921 O O . ILE B 1 52 ? 2.898 7.32 -0.541 1 96.94 52 ILE B O 1
ATOM 925 N N . ILE B 1 53 ? 0.816 6.734 0.023 1 96.94 53 ILE B N 1
ATOM 926 C CA . ILE B 1 53 ? 0.374 6.434 -1.334 1 96.94 53 ILE B CA 1
ATOM 927 C C . ILE B 1 53 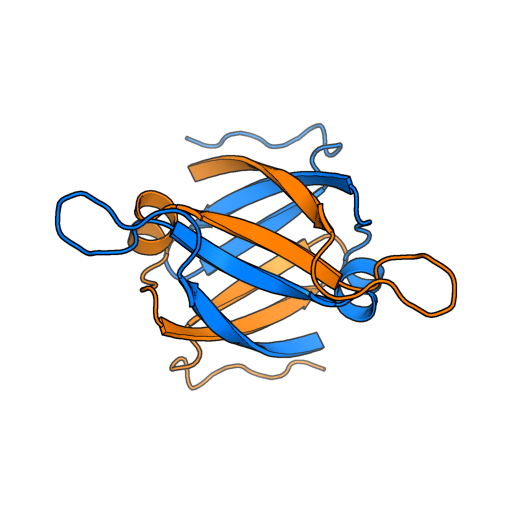? -0.617 7.496 -1.802 1 96.94 53 ILE B C 1
ATOM 929 O O . ILE B 1 53 ? -1.638 7.734 -1.15 1 96.94 53 ILE B O 1
ATOM 933 N N . GLN B 1 54 ? -0.326 8.117 -2.959 1 96.06 54 GLN B N 1
ATOM 934 C CA . GLN B 1 54 ? -1.196 9.156 -3.506 1 96.06 54 GLN B CA 1
ATOM 935 C C . GLN B 1 54 ? -1.25 9.078 -5.031 1 96.06 54 GLN B C 1
ATOM 937 O O . GLN B 1 54 ? -0.348 8.523 -5.66 1 96.06 54 GLN B O 1
ATOM 942 N N . ARG B 1 55 ? -2.387 9.617 -5.582 1 94.38 55 ARG B N 1
ATOM 943 C CA . ARG B 1 55 ? -2.525 9.617 -7.035 1 94.38 55 ARG B CA 1
ATOM 944 C C . ARG B 1 55 ? -1.396 10.398 -7.691 1 94.38 55 ARG B C 1
ATOM 946 O O . ARG B 1 55 ? -1.006 11.469 -7.207 1 94.38 55 ARG B O 1
ATOM 953 N N . ALA B 1 56 ? -0.794 9.859 -8.805 1 91.88 56 ALA B N 1
ATOM 954 C CA . ALA B 1 56 ? 0.318 10.508 -9.492 1 91.88 56 ALA B CA 1
ATOM 955 C C . ALA B 1 56 ? -0.155 11.742 -10.258 1 91.88 56 ALA B C 1
ATOM 957 O O . ALA B 1 56 ? 0.658 12.555 -10.695 1 91.88 56 ALA B O 1
ATOM 958 N N . ASP B 1 57 ? -1.286 12.016 -10.711 1 71.25 57 ASP B N 1
ATOM 959 C CA . ASP B 1 57 ? -1.712 13.195 -11.445 1 71.25 57 ASP B CA 1
ATOM 960 C C . ASP B 1 57 ? -1.332 14.477 -10.703 1 71.25 57 ASP B C 1
ATOM 962 O O . ASP B 1 57 ? -1.496 15.578 -11.234 1 71.25 57 ASP B O 1
ATOM 966 N N . THR B 1 58 ? -1.059 14.297 -9.336 1 53.72 58 THR B N 1
ATOM 967 C CA . THR B 1 58 ? -0.863 15.586 -8.68 1 53.72 58 THR B CA 1
ATOM 968 C C . THR B 1 58 ? 0.479 16.188 -9.078 1 53.72 58 THR B C 1
ATOM 970 O O . THR B 1 58 ? 1.522 15.547 -8.945 1 53.72 58 THR B O 1
ATOM 973 N N . GLU B 1 59 ? 0.475 16.969 -10.094 1 50 59 GLU B N 1
ATOM 974 C CA . GLU B 1 59 ? 1.581 17.781 -10.578 1 50 59 GLU B CA 1
ATOM 975 C C . GLU B 1 59 ? 2.641 17.984 -9.5 1 50 59 GLU B C 1
ATOM 977 O O . GLU B 1 59 ? 3.822 18.141 -9.805 1 50 59 GLU B O 1
ATOM 982 N N . ASN B 1 60 ? 2.232 18.359 -8.32 1 48.5 60 ASN B N 1
ATOM 983 C CA . ASN B 1 60 ? 3.086 19.016 -7.34 1 48.5 60 ASN B CA 1
ATOM 984 C C . ASN B 1 60 ? 3.912 18.016 -6.547 1 48.5 60 ASN B C 1
ATOM 986 O O . ASN B 1 60 ? 3.717 17.859 -5.34 1 48.5 60 ASN B O 1
ATOM 990 N N . VAL B 1 61 ? 4.113 16.906 -6.977 1 49.5 61 VAL B N 1
ATOM 991 C CA . VAL B 1 61 ? 4.945 16.094 -6.094 1 49.5 61 VAL B CA 1
ATOM 992 C C . VAL B 1 61 ? 6.305 16.766 -5.906 1 49.5 61 VAL B C 1
ATOM 994 O O . VAL B 1 61 ? 7.102 16.828 -6.844 1 49.5 61 VAL B O 1
ATOM 997 N N . GLU B 1 62 ? 6.305 17.828 -5.215 1 43.38 62 GLU B N 1
ATOM 998 C CA . GLU B 1 62 ? 7.598 18.406 -4.848 1 43.38 62 GLU B CA 1
ATOM 999 C C . GLU B 1 62 ? 8.516 17.344 -4.23 1 43.38 62 GLU B C 1
ATOM 1001 O O . GLU B 1 62 ? 8.125 16.656 -3.283 1 43.38 62 GLU B O 1
ATOM 1006 N N . HIS B 1 63 ? 9.219 16.562 -5.074 1 40.72 63 HIS B N 1
ATOM 1007 C CA . HIS B 1 63 ? 10.328 15.711 -4.68 1 40.72 63 HIS B CA 1
ATOM 1008 C C . HIS B 1 63 ? 11.086 16.312 -3.494 1 40.72 63 HIS B C 1
ATOM 1010 O O . HIS B 1 63 ? 11.922 17.203 -3.668 1 40.72 63 HIS B O 1
ATOM 1016 N N . ASP B 1 64 ? 10.398 16.672 -2.48 1 36.38 64 ASP B N 1
ATOM 1017 C CA . ASP B 1 64 ? 11.375 17.141 -1.504 1 36.38 64 ASP B CA 1
ATOM 1018 C C . ASP B 1 64 ? 12.359 16.031 -1.142 1 36.38 64 ASP B C 1
ATOM 1020 O O . ASP B 1 64 ? 11.961 14.984 -0.62 1 36.38 64 ASP B O 1
ATOM 1024 N N . PHE B 1 65 ? 13.5 15.977 -1.766 1 32.03 65 PHE B N 1
ATOM 1025 C CA . PHE B 1 65 ? 14.727 15.258 -1.436 1 32.03 65 PHE B CA 1
ATOM 1026 C C . PHE B 1 65 ? 15.055 15.398 0.046 1 32.03 65 PHE B C 1
ATOM 1028 O O . PHE B 1 65 ? 14.695 16.406 0.674 1 32.03 65 PHE B O 1
#

Radius of gyration: 14.44 Å; Cα contacts (8 Å, |Δi|>4): 296; chains: 2; bounding box: 39×36×34 Å

Solvent-accessible surface area (backbone atoms only — not comparable to full-atom values): 7129 Å² total; per-residue (Å²): 86,78,44,82,43,58,29,36,72,31,83,66,64,41,97,84,70,42,62,52,26,20,31,43,82,40,44,47,72,52,29,53,56,16,72,49,54,78,66,36,53,26,30,39,34,41,38,82,50,28,36,38,40,28,63,47,85,56,81,74,66,72,77,72,124,86,78,42,82,45,58,30,36,72,31,83,67,63,40,97,83,70,42,63,53,25,20,32,43,82,42,45,47,71,53,29,53,56,17,72,49,52,76,65,35,53,25,32,40,34,40,40,83,50,29,37,38,40,29,63,49,86,56,80,75,65,70,77,70,124

Secondary structure (DSSP, 8-state):
-EEEEE-EEEEEE-TTS-EEEEEEEEEHHHHHHHT--TT-EEEEEEETTEEEEEETT-S------/-EEEEE-EEEEEE-TTS-EEEEEEEEEHHHHHHHT--TT-EEEEEEETTEEEEEETT-S------

Nearest PDB structures (foldseek):
  1ub4-assembly1_C-2  TM=7.600E-01  e=7.784E-02  Escherichia coli
  2mrn-assembly1_B  TM=5.919E-01  e=1.827E-01  Escherichia coli K-12
  1yfb-assembly1_A  TM=5.837E-01  e=2.893E-01  Bacillus subtilis
  2ro4-assembly1_B  TM=5.814E-01  e=4.580E-01  Bacillus subtilis
  2mru-assembly1_A  TM=6.273E-01  e=9.427E-01  Escherichia coli K-12

Organism: NCBI:txid355548

Sequence (130 aa):
MVRKKKLSPSGAKGEDGEYHNAHVNLHEDELSVAGLEIGDDVFVRVREDKIIIQRADTENVEHDFMVRKKKLSPSGAKGEDGEYHNAHVNLHEDELSVAGLEIGDDVFVRVREDKIIIQRADTENVEHDF